Protein AF-A0A4P9Y1R1-F1 (afdb_monomer_lite)

Foldseek 3Di:
DPPVVVVVLVVVLVVCLVPQFLVVVVVVLVVLVVVLVVCPPPDPVVNLVSLVVLLVRLVSLCVVLPQDDDPPDDPSNVNSNVSSVVSNVVSVNDD

Sequence (95 aa):
AGVSETSALLELLGHYQNEKEFIVWAEVASQLGHVRSLWHGQNTEVESSLKRLQAKLFTPVVERLGWEVPESEDMLTCQLRSLAISRAGQAGVER

Organism: NCBI:txid1907219

pLDDT: mean 85.65, std 13.33, range [41.34, 96.94]

Radius of gyration: 13.94 Å; chains: 1; bounding box: 39×21×39 Å

Structure (mmCIF, N/CA/C/O backbone):
data_AF-A0A4P9Y1R1-F1
#
_entry.id   AF-A0A4P9Y1R1-F1
#
loop_
_atom_site.group_PDB
_atom_site.id
_atom_site.type_symbol
_atom_site.label_atom_id
_atom_site.label_alt_id
_atom_site.label_comp_id
_atom_site.label_asym_id
_atom_site.label_entity_id
_atom_site.label_seq_id
_atom_site.pdbx_PDB_ins_code
_atom_site.Cartn_x
_atom_site.Cartn_y
_atom_site.Cartn_z
_atom_site.occupancy
_atom_site.B_iso_or_equiv
_atom_site.auth_seq_id
_atom_site.auth_comp_id
_atom_site.auth_asym_id
_atom_site.auth_atom_id
_atom_site.pdbx_PDB_model_num
ATOM 1 N N . ALA A 1 1 ? -24.186 -4.811 11.084 1.00 41.34 1 ALA A N 1
ATOM 2 C CA . ALA A 1 1 ? -23.902 -4.522 9.663 1.00 41.34 1 ALA A CA 1
ATOM 3 C C . ALA A 1 1 ? -22.415 -4.265 9.347 1.00 41.34 1 ALA A C 1
ATOM 5 O O . ALA A 1 1 ? -22.055 -4.418 8.197 1.00 41.34 1 ALA A O 1
ATOM 6 N N . GLY A 1 2 ? -21.515 -3.968 10.301 1.00 45.50 2 GLY A N 1
ATOM 7 C CA . GLY A 1 2 ? -20.106 -3.641 9.974 1.00 45.50 2 GLY A CA 1
ATOM 8 C C . GLY A 1 2 ? -19.140 -4.817 9.735 1.00 45.50 2 GLY A C 1
ATOM 9 O O . GLY A 1 2 ? -18.126 -4.648 9.065 1.00 45.50 2 GLY A O 1
ATOM 10 N N . VAL A 1 3 ? -19.433 -6.015 10.253 1.00 50.47 3 VAL A N 1
ATOM 11 C CA . VAL A 1 3 ? -18.511 -7.162 10.146 1.00 50.47 3 VAL A CA 1
ATOM 12 C C . VAL A 1 3 ? -18.427 -7.675 8.707 1.00 50.47 3 VAL A C 1
ATOM 14 O O . VAL A 1 3 ? -17.326 -7.886 8.218 1.00 50.47 3 VAL A O 1
ATOM 17 N N . SER A 1 4 ? -19.550 -7.803 7.996 1.00 52.59 4 SER A N 1
ATOM 18 C CA . SER A 1 4 ? -19.576 -8.334 6.625 1.00 52.59 4 SER A CA 1
ATOM 19 C C . SER A 1 4 ? -18.864 -7.438 5.607 1.00 52.59 4 SER A C 1
ATOM 21 O O . SER A 1 4 ? -18.112 -7.955 4.790 1.00 52.59 4 SER A O 1
ATOM 23 N N . GLU A 1 5 ? -19.017 -6.112 5.682 1.00 55.22 5 GLU A N 1
ATOM 24 C CA . GLU A 1 5 ? -18.321 -5.187 4.768 1.00 55.22 5 GLU A CA 1
ATOM 25 C C . GLU A 1 5 ? -16.817 -5.106 5.058 1.00 55.22 5 GLU A C 1
ATOM 27 O O . GLU A 1 5 ? -16.000 -5.104 4.140 1.00 55.22 5 GLU A O 1
ATOM 32 N N . THR A 1 6 ? -16.433 -5.129 6.338 1.00 57.09 6 THR A N 1
ATOM 33 C CA . THR A 1 6 ? -15.016 -5.152 6.735 1.00 57.09 6 THR A CA 1
ATOM 34 C C . THR A 1 6 ? -14.352 -6.472 6.333 1.00 57.09 6 THR A C 1
ATOM 36 O O . THR A 1 6 ? -13.207 -6.476 5.888 1.00 57.09 6 THR A O 1
ATOM 39 N N . SER A 1 7 ? -15.084 -7.588 6.435 1.00 59.53 7 SER A N 1
ATOM 40 C CA . SER A 1 7 ? -14.629 -8.914 5.988 1.00 59.53 7 SER A CA 1
ATOM 41 C C . SER A 1 7 ? -14.454 -8.961 4.473 1.00 59.53 7 SER A C 1
ATOM 43 O O . SER A 1 7 ? -13.423 -9.425 4.004 1.00 59.53 7 SER A O 1
ATOM 45 N N . ALA A 1 8 ? -15.410 -8.412 3.718 1.00 57.69 8 ALA A N 1
ATOM 46 C CA . ALA A 1 8 ? -15.336 -8.330 2.263 1.00 57.69 8 ALA A CA 1
ATOM 47 C C . ALA A 1 8 ? -14.164 -7.454 1.797 1.00 57.69 8 ALA A C 1
ATOM 49 O O . ALA A 1 8 ? -13.473 -7.814 0.849 1.00 57.69 8 ALA A O 1
ATOM 50 N N . LEU A 1 9 ? -13.880 -6.343 2.488 1.00 63.53 9 LEU A N 1
ATOM 51 C CA . LEU A 1 9 ? -12.687 -5.539 2.223 1.00 63.53 9 LEU A CA 1
ATOM 52 C C . LEU A 1 9 ? -11.406 -6.336 2.522 1.00 63.53 9 LEU A C 1
ATOM 54 O O . LEU A 1 9 ? -10.491 -6.332 1.710 1.00 63.53 9 LEU A O 1
ATOM 58 N N . LEU A 1 10 ? -11.338 -7.055 3.647 1.00 64.44 10 LEU A N 1
ATOM 59 C CA . LEU A 1 10 ? -10.193 -7.909 3.998 1.00 64.44 10 LEU A CA 1
ATOM 60 C C . LEU A 1 10 ? -9.969 -9.066 3.007 1.00 64.44 10 LEU A C 1
ATOM 62 O O . LEU A 1 10 ? -8.818 -9.365 2.688 1.00 64.44 10 LEU A O 1
ATOM 66 N N . GLU A 1 11 ? -11.033 -9.683 2.493 1.00 66.50 11 GLU A N 1
ATOM 67 C CA . GLU A 1 11 ? -10.967 -10.703 1.436 1.00 66.50 11 GLU A CA 1
ATOM 68 C C . GLU A 1 11 ? -10.526 -10.108 0.096 1.00 66.50 11 GLU A C 1
ATOM 70 O O . GLU A 1 11 ? -9.617 -10.632 -0.550 1.00 66.50 11 GLU A O 1
ATOM 75 N N . LEU A 1 12 ? -11.100 -8.967 -0.290 1.00 65.38 12 LEU A N 1
ATOM 76 C CA . LEU A 1 12 ? -10.744 -8.248 -1.511 1.00 65.38 12 LEU A CA 1
ATOM 77 C C . LEU A 1 12 ? -9.264 -7.831 -1.506 1.00 65.38 12 LEU A C 1
ATOM 79 O O . LEU A 1 12 ? -8.552 -7.993 -2.494 1.00 65.38 12 LEU A O 1
ATOM 83 N N . LEU A 1 13 ? -8.768 -7.374 -0.358 1.00 66.38 13 LEU A N 1
ATOM 84 C CA . LEU A 1 13 ? -7.359 -7.059 -0.142 1.00 66.38 13 LEU A CA 1
ATOM 85 C C . LEU A 1 13 ? -6.441 -8.292 -0.238 1.00 66.38 13 LEU A C 1
ATOM 87 O O . LEU A 1 13 ? -5.288 -8.162 -0.647 1.00 66.38 13 LEU A O 1
ATOM 91 N N . GLY A 1 14 ? -6.942 -9.486 0.095 1.00 62.50 14 GLY A N 1
ATOM 92 C CA . GLY A 1 14 ? -6.246 -10.752 -0.147 1.00 62.50 14 GLY A CA 1
ATOM 93 C C . GLY A 1 14 ? -6.103 -11.075 -1.638 1.00 62.50 14 GLY A C 1
ATOM 94 O O . GLY A 1 14 ? -5.084 -11.625 -2.049 1.00 62.50 14 GLY A O 1
ATOM 95 N N . HIS A 1 15 ? -7.077 -10.680 -2.461 1.00 67.94 15 HIS A N 1
ATOM 96 C CA . HIS A 1 15 ? -7.037 -10.874 -3.915 1.00 67.94 15 HIS A CA 1
ATOM 97 C C . HIS A 1 15 ? -6.141 -9.858 -4.640 1.00 67.94 15 HIS A C 1
ATOM 99 O O . HIS A 1 15 ? -5.596 -10.173 -5.698 1.00 67.94 15 HIS A O 1
ATOM 105 N N . TYR A 1 16 ? -5.913 -8.677 -4.060 1.00 68.62 16 TYR A N 1
ATOM 106 C CA . TYR A 1 16 ? -5.068 -7.643 -4.668 1.00 68.62 16 TYR A CA 1
ATOM 107 C C . TYR A 1 16 ? -3.558 -7.882 -4.554 1.00 68.62 16 TYR A C 1
ATOM 109 O O . TYR A 1 16 ? -2.790 -7.114 -5.125 1.00 68.62 16 TYR A O 1
ATOM 117 N N . GLN A 1 17 ? -3.089 -8.953 -3.903 1.00 63.50 17 GLN A N 1
ATOM 118 C CA . GLN A 1 17 ? -1.644 -9.230 -3.824 1.00 63.50 17 GLN A CA 1
ATOM 119 C C . GLN A 1 17 ? -0.968 -9.376 -5.201 1.00 63.50 17 GLN A C 1
ATOM 121 O O . GLN A 1 17 ? 0.219 -9.086 -5.334 1.00 63.50 17 GLN A O 1
ATOM 126 N N . ASN A 1 18 ? -1.731 -9.764 -6.228 1.00 71.19 18 ASN A N 1
ATOM 127 C CA . ASN A 1 18 ? -1.253 -9.882 -7.608 1.00 71.19 18 ASN A CA 1
ATOM 128 C C . ASN A 1 18 ? -1.641 -8.693 -8.506 1.00 71.19 18 ASN A C 1
ATOM 130 O O . ASN A 1 18 ? -1.332 -8.714 -9.698 1.00 71.19 18 ASN A O 1
ATOM 134 N N . GLU A 1 19 ? -2.308 -7.672 -7.962 1.00 84.62 19 GLU A N 1
ATOM 135 C CA . GLU A 1 19 ? -2.750 -6.500 -8.717 1.00 84.62 19 GLU A CA 1
ATOM 136 C C . GLU A 1 19 ? -1.562 -5.626 -9.135 1.00 84.62 19 GLU A C 1
ATOM 138 O O . GLU A 1 19 ? -0.651 -5.328 -8.347 1.00 84.62 19 GLU A O 1
ATOM 143 N N . LYS A 1 20 ? -1.585 -5.197 -10.394 1.00 86.81 20 LYS A N 1
ATOM 144 C CA . LYS A 1 20 ? -0.541 -4.386 -11.024 1.00 86.81 20 LYS A CA 1
ATOM 145 C C . LYS A 1 20 ? -1.036 -2.999 -11.410 1.00 86.81 20 LYS A C 1
ATOM 147 O O . LYS A 1 20 ? -0.208 -2.108 -11.562 1.00 86.81 20 LYS A O 1
ATOM 152 N N . GLU A 1 21 ? -2.343 -2.804 -11.523 1.00 91.50 21 GLU A N 1
ATOM 153 C CA . GLU A 1 21 ? -2.922 -1.556 -11.990 1.00 91.50 21 GLU A CA 1
ATOM 154 C C . GLU A 1 21 ? -2.846 -0.469 -10.920 1.00 91.50 21 GLU A C 1
ATOM 156 O O . GLU A 1 21 ? -3.394 -0.582 -9.819 1.00 91.50 21 GLU A O 1
ATOM 161 N N . PHE A 1 22 ? -2.185 0.635 -11.272 1.00 94.00 22 PHE A N 1
ATOM 162 C CA . PHE A 1 22 ? -2.028 1.791 -10.393 1.00 94.00 22 PHE A CA 1
ATOM 163 C C . PHE A 1 22 ? -3.371 2.319 -9.873 1.00 94.00 22 PHE A C 1
ATOM 165 O O . PHE A 1 22 ? -3.485 2.644 -8.694 1.00 94.00 22 PHE A O 1
ATOM 172 N N . ILE A 1 23 ? -4.392 2.378 -10.732 1.00 93.44 23 ILE A N 1
ATOM 173 C CA . ILE A 1 23 ? -5.699 2.957 -10.393 1.00 93.44 23 ILE A CA 1
ATOM 174 C C . ILE A 1 23 ? -6.368 2.197 -9.244 1.00 93.44 23 ILE A C 1
ATOM 176 O O . ILE A 1 23 ? -6.924 2.815 -8.33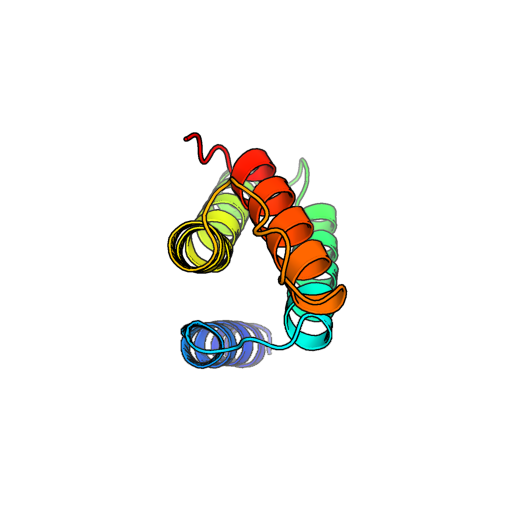6 1.00 93.44 23 ILE A O 1
ATOM 180 N N . VAL A 1 24 ? -6.255 0.868 -9.236 1.00 91.19 24 VAL A N 1
ATOM 181 C CA . VAL A 1 24 ? -6.814 0.029 -8.171 1.00 91.19 24 VAL A CA 1
ATOM 182 C C . VAL A 1 24 ? -6.104 0.311 -6.848 1.00 91.19 24 VAL A C 1
ATOM 184 O O . VAL A 1 24 ? -6.745 0.558 -5.826 1.00 91.19 24 VAL A O 1
ATOM 187 N N . TRP A 1 25 ? -4.772 0.359 -6.867 1.00 93.56 25 TRP A N 1
ATOM 188 C CA . TRP A 1 25 ? -3.976 0.665 -5.679 1.00 93.56 25 TRP A CA 1
ATOM 189 C C . TRP A 1 25 ? -4.173 2.094 -5.165 1.00 93.56 25 TRP A C 1
ATOM 191 O O . TRP A 1 25 ? -4.155 2.311 -3.950 1.00 93.56 25 TRP A O 1
ATOM 201 N N . ALA A 1 26 ? -4.388 3.063 -6.055 1.00 94.31 26 ALA A N 1
ATOM 202 C CA . ALA A 1 26 ? -4.709 4.439 -5.693 1.00 94.31 26 ALA A CA 1
ATOM 203 C C . ALA A 1 26 ? -6.048 4.521 -4.945 1.00 94.31 26 ALA A C 1
ATOM 205 O O . ALA A 1 26 ? -6.123 5.181 -3.905 1.00 94.31 26 ALA A O 1
ATOM 206 N N . GLU A 1 27 ? -7.066 3.794 -5.411 1.00 91.38 27 GLU A N 1
ATOM 207 C CA . GLU A 1 27 ? -8.365 3.720 -4.738 1.00 91.38 27 GLU A CA 1
ATOM 208 C C . GLU A 1 27 ? -8.247 3.042 -3.365 1.00 91.38 27 GLU A C 1
ATOM 210 O O . GLU A 1 27 ? -8.697 3.593 -2.359 1.00 91.38 27 GLU A O 1
ATOM 215 N N . VAL A 1 28 ? -7.539 1.909 -3.278 1.00 90.31 28 VAL A N 1
ATOM 216 C CA . VAL A 1 28 ? -7.263 1.228 -1.998 1.00 90.31 28 VAL A CA 1
ATOM 217 C C . VAL A 1 28 ? -6.559 2.165 -1.012 1.00 90.31 28 VAL A C 1
ATOM 219 O O . VAL A 1 28 ? -6.944 2.255 0.157 1.00 90.31 28 VAL A O 1
ATOM 222 N N . ALA A 1 29 ? -5.541 2.897 -1.471 1.00 92.75 29 ALA A N 1
ATOM 223 C CA . ALA A 1 29 ? -4.811 3.850 -0.644 1.00 92.75 29 ALA A CA 1
ATOM 224 C C . ALA A 1 29 ? -5.693 5.015 -0.166 1.00 92.75 29 ALA A C 1
ATOM 226 O O . ALA A 1 29 ? -5.534 5.477 0.968 1.00 92.75 29 ALA A O 1
ATOM 227 N N . SER A 1 30 ? -6.605 5.490 -1.019 1.00 92.50 30 SER A N 1
ATOM 228 C CA . SER A 1 30 ? -7.568 6.546 -0.700 1.00 92.50 30 SER A CA 1
ATOM 229 C C . SER A 1 30 ? -8.534 6.101 0.400 1.00 92.50 30 SER A C 1
ATOM 231 O O . SER A 1 30 ? -8.608 6.738 1.455 1.00 92.50 30 SER A O 1
ATOM 233 N N . GLN A 1 31 ? -9.188 4.950 0.215 1.00 89.88 31 GLN A N 1
ATOM 234 C CA . GLN A 1 31 ? -10.162 4.417 1.172 1.00 89.88 31 GLN A CA 1
ATOM 235 C C . GLN A 1 31 ? -9.519 4.072 2.518 1.00 89.88 31 GLN A C 1
ATOM 237 O O . GLN A 1 31 ? -10.045 4.428 3.575 1.00 89.88 31 GLN A O 1
ATOM 242 N N . LEU A 1 32 ? -8.333 3.454 2.508 1.00 90.06 32 LEU A N 1
ATOM 243 C CA . LEU A 1 32 ? -7.598 3.176 3.742 1.00 90.06 32 LEU A CA 1
ATOM 244 C C . LEU A 1 32 ? -7.208 4.467 4.474 1.00 90.06 32 LEU A C 1
ATOM 246 O O . LEU A 1 32 ? -7.311 4.537 5.699 1.00 90.06 32 LEU A O 1
ATOM 250 N N . GLY A 1 33 ? -6.791 5.500 3.737 1.00 91.31 33 GLY A N 1
ATOM 251 C CA . GLY A 1 33 ? -6.512 6.823 4.294 1.00 91.31 33 GLY A CA 1
ATOM 252 C C . GLY A 1 33 ? -7.742 7.448 4.957 1.00 91.31 33 GLY A C 1
ATOM 253 O O . GLY A 1 33 ? -7.640 7.948 6.078 1.00 91.31 33 GLY A O 1
ATOM 254 N N . HIS A 1 34 ? -8.907 7.353 4.309 1.00 90.69 34 HIS A N 1
ATOM 255 C CA . HIS A 1 34 ? -10.172 7.833 4.861 1.00 90.69 34 HIS A CA 1
ATOM 256 C C . HIS A 1 34 ? -10.517 7.119 6.173 1.00 90.69 34 HIS A C 1
ATOM 258 O O . HIS A 1 34 ? -10.704 7.778 7.194 1.00 90.69 34 HIS A O 1
ATOM 264 N N . VAL A 1 35 ? -10.501 5.781 6.194 1.00 89.12 35 VAL A N 1
ATOM 265 C CA . VAL A 1 35 ? -10.780 5.002 7.414 1.00 89.12 35 VAL A CA 1
ATOM 266 C C . VAL A 1 35 ? -9.804 5.363 8.533 1.00 89.12 35 VAL A C 1
ATOM 268 O O . VAL A 1 35 ? -10.228 5.618 9.656 1.00 89.12 35 VAL A O 1
ATOM 271 N N . ARG A 1 36 ? -8.500 5.459 8.243 1.00 89.44 36 ARG A N 1
ATOM 272 C CA . ARG A 1 36 ? -7.496 5.871 9.239 1.00 89.44 36 ARG A CA 1
ATOM 273 C C . ARG A 1 36 ? -7.777 7.253 9.824 1.00 89.44 36 ARG A C 1
ATOM 275 O O . ARG A 1 36 ? -7.557 7.444 11.016 1.00 89.44 36 ARG A O 1
ATOM 282 N N . SER A 1 37 ? -8.269 8.193 9.016 1.00 90.69 37 SER A N 1
ATOM 283 C CA . SER A 1 37 ? -8.596 9.544 9.486 1.00 90.69 37 SER A CA 1
ATOM 284 C C . SER A 1 37 ? -9.753 9.564 10.490 1.00 90.69 37 SER A C 1
ATOM 286 O O . SER A 1 37 ? -9.720 10.354 11.428 1.00 90.69 37 SER A O 1
ATOM 288 N N . LEU A 1 38 ? -10.728 8.658 10.346 1.00 91.06 38 LEU A N 1
ATOM 289 C CA . LEU A 1 38 ? -11.876 8.559 11.253 1.00 91.06 38 LEU A CA 1
ATOM 290 C C . LEU A 1 38 ? -11.478 8.066 12.648 1.00 91.06 38 LEU A C 1
ATOM 292 O O . LEU A 1 38 ? -12.070 8.488 13.635 1.00 91.06 38 LEU A O 1
ATOM 296 N N . TRP A 1 39 ? -10.476 7.189 12.726 1.00 89.06 39 TRP A N 1
ATOM 297 C CA . TRP A 1 39 ? -10.027 6.580 13.983 1.00 89.06 39 TRP A CA 1
ATOM 298 C C . TRP A 1 39 ? -8.886 7.335 14.671 1.00 89.06 39 TRP A C 1
ATOM 300 O O . TRP A 1 39 ? -8.530 6.993 15.798 1.00 89.06 39 TRP A O 1
ATOM 310 N N . HIS A 1 40 ? -8.324 8.353 14.021 1.00 87.88 40 HIS A N 1
ATOM 311 C CA . HIS A 1 40 ? -7.177 9.101 14.523 1.00 87.88 40 HIS A CA 1
ATOM 312 C C . HIS A 1 40 ? -7.481 9.812 15.853 1.00 87.88 40 HIS A C 1
ATOM 314 O O . HIS A 1 40 ? -8.387 10.642 15.938 1.00 87.88 40 HIS A O 1
ATOM 320 N N . GLY A 1 41 ? -6.702 9.506 16.891 1.00 86.88 41 GLY A N 1
ATOM 321 C CA . GLY A 1 41 ? -6.848 10.051 18.240 1.00 86.88 41 GLY A CA 1
ATOM 322 C C . GLY A 1 41 ? -8.010 9.457 19.042 1.00 86.88 41 GLY A C 1
ATOM 323 O O . GLY A 1 41 ? -8.239 9.891 20.169 1.00 86.88 41 GLY A O 1
ATOM 324 N N . GLN A 1 42 ? -8.746 8.487 18.488 1.00 87.12 42 GLN A N 1
ATOM 325 C CA . GLN A 1 42 ? -9.909 7.884 19.148 1.00 87.12 42 GLN A CA 1
ATOM 326 C C . GLN A 1 42 ? -9.581 6.543 19.799 1.00 87.12 42 GLN A C 1
ATOM 328 O O . GLN A 1 42 ? -10.057 6.253 20.895 1.00 87.12 42 GLN A O 1
ATOM 333 N N . ASN A 1 43 ? -8.796 5.702 19.119 1.00 90.56 43 ASN A N 1
ATOM 334 C CA . ASN A 1 43 ? -8.471 4.367 19.605 1.00 90.56 43 ASN A CA 1
ATOM 335 C C . ASN A 1 43 ? -7.109 3.907 19.070 1.00 90.56 43 ASN A C 1
ATOM 337 O O . ASN A 1 43 ? -6.966 3.515 17.911 1.00 90.56 43 ASN A O 1
ATOM 341 N N . THR A 1 44 ? -6.122 3.880 19.961 1.00 90.44 44 THR A N 1
ATOM 342 C CA . THR A 1 44 ? -4.735 3.523 19.642 1.00 90.44 44 THR A CA 1
ATOM 343 C C . THR A 1 44 ? -4.570 2.080 19.160 1.00 90.44 44 THR A C 1
ATOM 345 O O . THR A 1 44 ? -3.688 1.804 18.342 1.00 90.44 44 THR A O 1
ATOM 348 N N . GLU A 1 45 ? -5.41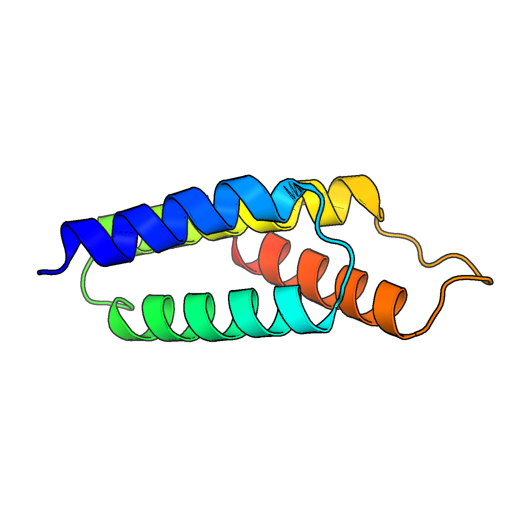5 1.149 19.612 1.00 90.81 45 GLU A N 1
ATOM 349 C CA . GLU A 1 45 ? -5.396 -0.250 19.174 1.00 90.81 45 GLU A CA 1
ATOM 350 C C . GLU A 1 45 ? -5.898 -0.389 17.730 1.00 90.81 45 GLU A C 1
ATOM 352 O O . GLU A 1 45 ? -5.272 -1.075 16.910 1.00 90.81 45 GLU A O 1
ATOM 357 N N . VAL A 1 46 ? -6.992 0.300 17.396 1.00 88.75 46 VAL A N 1
ATOM 358 C CA . VAL A 1 46 ? -7.555 0.324 16.038 1.00 88.75 46 VAL A CA 1
ATOM 359 C C . VAL A 1 46 ? -6.597 1.027 15.083 1.00 88.75 46 VAL A C 1
ATOM 361 O O . VAL A 1 46 ? -6.279 0.480 14.028 1.00 88.75 46 VAL A O 1
ATOM 364 N N . GLU A 1 47 ? -6.048 2.180 15.468 1.00 90.44 47 GLU A N 1
ATOM 365 C CA . GLU A 1 47 ? -5.035 2.890 14.681 1.00 90.44 47 GLU A CA 1
ATOM 366 C C . GLU A 1 47 ? -3.810 2.015 14.392 1.00 90.44 47 GLU A C 1
ATOM 368 O O . GLU A 1 47 ? -3.352 1.926 13.249 1.00 90.44 47 GLU A O 1
ATOM 373 N N . SER A 1 48 ? -3.309 1.309 15.410 1.00 91.00 48 SER A N 1
ATOM 374 C CA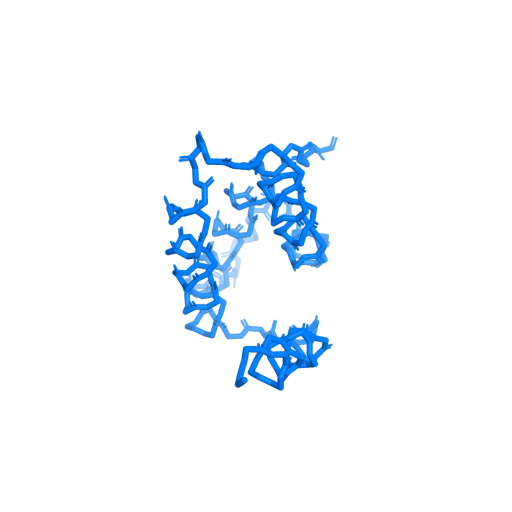 . SER A 1 48 ? -2.185 0.381 15.260 1.00 91.00 48 SER A CA 1
ATOM 375 C C . SER A 1 48 ? -2.526 -0.785 14.330 1.00 91.00 48 SER A C 1
ATOM 377 O O . SER A 1 48 ? -1.692 -1.208 13.529 1.00 91.00 48 SER A O 1
ATOM 379 N N . SER A 1 49 ? -3.754 -1.299 14.400 1.00 89.88 49 SER A N 1
ATOM 380 C CA . SER A 1 49 ? -4.228 -2.378 13.528 1.00 89.88 49 SER A CA 1
ATOM 381 C C . SER A 1 49 ? -4.361 -1.926 12.074 1.00 89.88 49 SER A C 1
ATOM 383 O O . SER A 1 49 ? -3.912 -2.636 11.176 1.00 89.88 49 SER A O 1
ATOM 385 N N . LEU A 1 50 ? -4.876 -0.718 11.832 1.00 91.00 50 LEU A N 1
ATOM 386 C CA . LEU A 1 50 ? -4.946 -0.121 10.496 1.00 91.00 50 LEU A CA 1
ATOM 387 C C . LEU A 1 50 ? -3.552 0.181 9.930 1.00 91.00 50 LEU A C 1
ATOM 389 O O . LEU A 1 50 ? -3.312 -0.020 8.741 1.00 91.00 50 LEU A O 1
ATOM 393 N N . LYS A 1 51 ? -2.605 0.604 10.777 1.00 92.69 51 LYS A N 1
ATOM 394 C CA . LYS A 1 51 ? -1.198 0.775 10.387 1.00 92.69 51 LYS A CA 1
ATOM 395 C C . LYS A 1 51 ? -0.565 -0.559 9.972 1.00 92.69 51 LYS A C 1
ATOM 397 O O . LYS A 1 51 ? 0.081 -0.620 8.928 1.00 92.69 51 LYS A O 1
ATOM 402 N N . ARG A 1 52 ? -0.792 -1.638 10.734 1.00 91.75 52 ARG A N 1
ATOM 403 C CA . ARG A 1 52 ? -0.338 -2.997 10.374 1.00 91.75 52 ARG A CA 1
ATOM 404 C C . ARG A 1 52 ? -0.964 -3.490 9.073 1.00 91.75 52 ARG A C 1
ATOM 406 O O . ARG A 1 52 ? -0.264 -4.080 8.255 1.00 91.75 52 ARG A O 1
ATOM 413 N N . LEU A 1 53 ? -2.256 -3.231 8.868 1.00 89.38 53 LEU A N 1
ATOM 414 C CA . LEU A 1 53 ? -2.926 -3.544 7.609 1.00 89.38 53 LEU A CA 1
ATOM 415 C C . LEU A 1 53 ? -2.261 -2.800 6.446 1.00 89.38 53 LEU A C 1
ATOM 417 O O . LEU A 1 53 ? -1.921 -3.431 5.455 1.00 89.38 53 LEU A O 1
ATOM 421 N N . GLN A 1 54 ? -1.988 -1.499 6.590 1.00 92.31 54 GLN A N 1
ATOM 422 C CA . GLN A 1 54 ? -1.285 -0.728 5.562 1.00 92.31 54 GLN A CA 1
ATOM 423 C C . GLN A 1 54 ? 0.074 -1.341 5.200 1.00 92.31 54 GLN A C 1
ATOM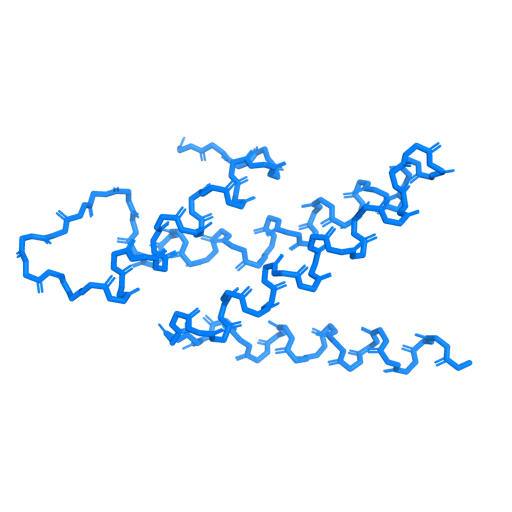 425 O O . GLN A 1 54 ? 0.356 -1.521 4.019 1.00 92.31 54 GLN A O 1
ATOM 430 N N . ALA A 1 55 ? 0.891 -1.710 6.191 1.00 92.69 55 ALA A N 1
ATOM 431 C CA . ALA A 1 55 ? 2.161 -2.393 5.935 1.00 92.69 55 ALA A CA 1
ATOM 432 C C . ALA A 1 55 ? 1.946 -3.701 5.155 1.00 92.69 55 ALA A C 1
ATOM 434 O O . ALA A 1 55 ? 2.539 -3.900 4.099 1.00 92.69 55 ALA A O 1
ATOM 435 N N . LYS A 1 56 ? 1.019 -4.553 5.614 1.00 90.56 56 LYS A N 1
ATOM 436 C CA . LYS A 1 56 ? 0.714 -5.844 4.975 1.00 90.56 56 LYS A CA 1
ATOM 437 C C . LYS A 1 56 ? 0.296 -5.711 3.504 1.00 90.56 56 LYS A C 1
ATOM 439 O O . LYS A 1 56 ? 0.535 -6.632 2.729 1.00 90.56 56 LYS A O 1
ATOM 444 N N . LEU A 1 57 ? -0.331 -4.599 3.127 1.00 89.94 57 LEU A N 1
ATOM 445 C CA . LEU A 1 57 ? -0.790 -4.353 1.760 1.00 89.94 57 LEU A CA 1
ATOM 446 C C . LEU A 1 57 ? 0.308 -3.832 0.841 1.00 89.94 57 LEU A C 1
ATOM 448 O O . LEU A 1 57 ? 0.443 -4.318 -0.27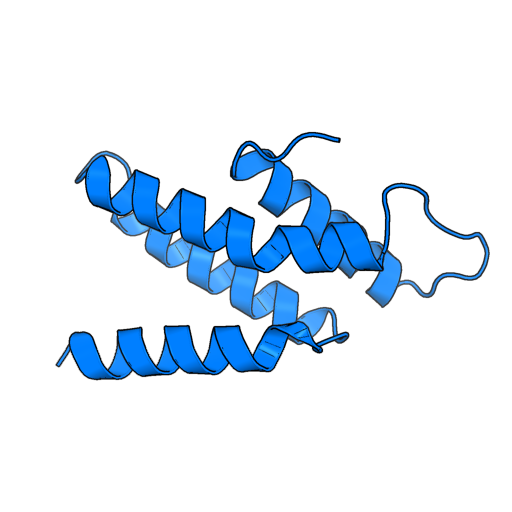6 1.00 89.94 57 LEU A O 1
ATOM 452 N N . PHE A 1 58 ? 1.072 -2.836 1.292 1.00 92.75 58 PHE A N 1
ATOM 453 C CA . PHE A 1 58 ? 1.996 -2.121 0.413 1.00 92.75 58 PHE A CA 1
ATOM 454 C C . PHE A 1 58 ? 3.411 -2.705 0.411 1.00 92.75 58 PHE A C 1
ATOM 456 O O . PHE A 1 58 ? 4.105 -2.544 -0.590 1.00 92.75 58 PHE A O 1
ATOM 463 N N . THR A 1 59 ? 3.831 -3.433 1.454 1.00 92.56 59 THR A N 1
ATOM 464 C CA . THR A 1 59 ? 5.151 -4.089 1.479 1.00 92.56 59 THR A CA 1
ATOM 465 C C . THR A 1 59 ? 5.359 -5.042 0.296 1.00 92.56 59 THR A C 1
ATOM 467 O O . THR A 1 59 ? 6.352 -4.857 -0.402 1.00 92.56 59 THR A O 1
ATOM 470 N N . PRO A 1 60 ? 4.433 -5.964 -0.043 1.00 91.69 60 PRO A N 1
ATOM 471 C CA . PRO A 1 60 ? 4.619 -6.849 -1.199 1.00 91.69 60 PRO A CA 1
ATOM 472 C C . PRO A 1 60 ? 4.738 -6.098 -2.534 1.00 91.69 60 PRO A C 1
ATOM 474 O O . PRO A 1 60 ? 5.420 -6.548 -3.452 1.00 91.69 60 PRO A O 1
ATOM 477 N N . VAL A 1 61 ? 4.092 -4.932 -2.657 1.00 93.44 61 VAL A N 1
ATOM 478 C CA . VAL A 1 61 ? 4.187 -4.089 -3.859 1.00 93.44 61 VAL A CA 1
ATOM 479 C C . VAL A 1 61 ? 5.564 -3.428 -3.948 1.00 93.44 61 VAL A C 1
ATOM 481 O O . VAL A 1 61 ? 6.157 -3.406 -5.026 1.00 93.44 61 VAL A O 1
ATOM 484 N N . VAL A 1 62 ? 6.094 -2.939 -2.820 1.00 94.44 62 VAL A N 1
ATOM 485 C CA . VAL A 1 62 ? 7.465 -2.407 -2.730 1.00 94.44 62 VAL A CA 1
ATOM 486 C C . VAL A 1 62 ? 8.493 -3.501 -3.001 1.00 94.44 62 VAL A C 1
ATOM 488 O O . VAL A 1 62 ? 9.426 -3.263 -3.754 1.00 94.44 62 VAL A O 1
ATOM 491 N N . GLU A 1 63 ? 8.321 -4.705 -2.457 1.00 92.94 63 GLU A N 1
ATOM 492 C CA . GLU A 1 63 ? 9.218 -5.841 -2.712 1.00 92.94 63 GLU A CA 1
ATOM 493 C C . GLU A 1 63 ? 9.204 -6.257 -4.188 1.00 92.94 63 GLU A C 1
ATOM 495 O O . GLU A 1 63 ? 10.253 -6.540 -4.764 1.00 92.94 63 GLU A O 1
ATOM 500 N N . ARG A 1 64 ? 8.026 -6.242 -4.827 1.00 91.94 64 ARG A N 1
ATOM 501 C CA . ARG A 1 64 ? 7.865 -6.586 -6.245 1.00 91.94 64 ARG A CA 1
ATOM 502 C C . ARG A 1 64 ? 8.504 -5.568 -7.184 1.00 91.94 64 ARG A C 1
ATOM 504 O O . ARG A 1 64 ? 9.080 -5.958 -8.195 1.00 91.94 64 ARG A O 1
ATOM 511 N N . LEU A 1 65 ? 8.323 -4.278 -6.912 1.00 93.75 65 LEU A N 1
ATOM 512 C CA . LEU A 1 65 ? 8.817 -3.210 -7.785 1.00 93.75 65 LEU A CA 1
ATOM 513 C C . LEU A 1 65 ? 10.268 -2.845 -7.453 1.00 93.75 65 LEU A C 1
ATOM 515 O O . LEU A 1 65 ? 11.060 -2.556 -8.349 1.00 93.75 65 LEU A O 1
ATOM 519 N N . GLY A 1 66 ? 10.636 -2.889 -6.177 1.00 93.12 66 GLY A N 1
ATOM 520 C CA . GLY A 1 66 ? 11.893 -2.389 -5.635 1.00 93.12 66 GLY A CA 1
ATOM 521 C C . GLY A 1 66 ? 11.864 -0.881 -5.363 1.00 93.12 66 GLY A C 1
ATOM 522 O O . GLY A 1 66 ? 10.837 -0.209 -5.477 1.00 93.12 66 GLY A O 1
ATOM 523 N N . TRP A 1 67 ? 13.031 -0.327 -5.044 1.00 91.88 67 TRP A N 1
ATOM 524 C CA . TRP A 1 67 ? 13.206 1.106 -4.767 1.00 91.88 67 TRP A CA 1
ATOM 525 C C . TRP A 1 67 ? 13.699 1.905 -5.976 1.00 91.88 67 TRP A C 1
ATOM 527 O O . TRP A 1 67 ? 13.370 3.079 -6.109 1.00 91.88 67 TRP A O 1
ATOM 537 N N . GLU A 1 68 ? 14.454 1.263 -6.864 1.00 91.94 68 GLU A N 1
ATOM 538 C CA . GLU A 1 68 ? 15.081 1.906 -8.020 1.00 91.94 68 GLU A CA 1
ATOM 539 C C . GLU A 1 68 ? 14.152 1.869 -9.236 1.00 91.94 68 GLU A C 1
ATOM 541 O O . GLU A 1 68 ? 13.618 0.810 -9.565 1.00 91.94 68 GLU A O 1
ATOM 546 N N . VAL A 1 69 ? 13.986 3.005 -9.915 1.00 90.06 69 VAL A N 1
ATOM 547 C CA . VAL A 1 69 ? 13.155 3.126 -11.123 1.00 90.06 69 VAL A CA 1
ATOM 548 C C . VAL A 1 69 ? 13.957 2.670 -12.353 1.00 90.06 69 VAL A C 1
ATOM 550 O O . VAL A 1 69 ? 14.980 3.285 -12.660 1.00 90.06 69 VAL A O 1
ATOM 553 N N . PRO A 1 70 ? 13.526 1.625 -13.082 1.00 92.62 70 PRO A N 1
ATOM 554 C CA . PRO A 1 70 ? 14.148 1.232 -14.344 1.00 92.62 70 PRO A CA 1
ATOM 555 C C . PRO A 1 70 ? 13.938 2.282 -15.446 1.00 92.62 70 PRO A C 1
ATOM 557 O O . PRO A 1 70 ? 12.856 2.850 -15.564 1.00 92.62 70 PRO A O 1
ATOM 560 N N . GLU A 1 71 ? 14.918 2.465 -16.337 1.00 89.44 71 GLU A N 1
ATOM 561 C CA . GLU A 1 71 ? 14.819 3.423 -17.461 1.00 89.44 71 GLU A CA 1
ATOM 562 C C . GLU A 1 71 ? 13.669 3.127 -18.443 1.00 89.44 71 GLU A C 1
ATOM 564 O O . GLU A 1 71 ? 13.213 4.017 -19.155 1.00 89.44 71 GLU A O 1
ATOM 569 N N . SER A 1 72 ? 13.203 1.876 -18.491 1.00 92.69 72 SER A N 1
ATOM 570 C CA . SER A 1 72 ? 12.121 1.417 -19.374 1.00 92.69 72 SER A CA 1
ATOM 571 C C . SER A 1 72 ? 10.766 1.281 -18.671 1.00 92.69 72 SER A C 1
ATOM 573 O O . SER A 1 72 ? 9.818 0.781 -19.277 1.00 92.69 72 SER A O 1
ATOM 575 N N . GLU A 1 73 ? 10.662 1.689 -17.403 1.00 93.06 73 GLU A N 1
ATOM 576 C CA . GLU A 1 73 ? 9.425 1.569 -16.631 1.00 93.06 73 GLU A CA 1
ATOM 577 C C . GLU A 1 73 ? 8.359 2.548 -17.135 1.00 93.06 73 GLU A C 1
ATOM 579 O O . GLU A 1 73 ? 8.617 3.732 -17.367 1.00 93.06 73 GLU A O 1
ATOM 584 N N . ASP A 1 74 ? 7.136 2.051 -17.314 1.00 95.00 74 ASP A N 1
ATOM 585 C CA . ASP A 1 74 ? 6.020 2.887 -17.727 1.00 95.00 74 ASP A CA 1
ATOM 586 C C . ASP A 1 74 ? 5.565 3.821 -16.591 1.00 95.00 74 ASP A C 1
ATOM 588 O O . ASP A 1 74 ? 5.764 3.570 -15.399 1.00 95.00 74 ASP A O 1
ATOM 592 N N . MET A 1 75 ? 4.904 4.916 -16.969 1.00 94.50 75 MET A N 1
ATOM 593 C CA . MET A 1 75 ? 4.483 5.960 -16.033 1.00 94.50 75 MET A CA 1
ATOM 594 C C . MET A 1 75 ? 3.587 5.439 -14.897 1.00 94.50 75 MET A C 1
ATOM 596 O O . MET A 1 75 ? 3.722 5.907 -13.766 1.00 94.50 75 MET A O 1
ATOM 600 N N . LEU A 1 76 ? 2.665 4.509 -15.169 1.00 95.69 76 LEU A N 1
ATOM 601 C CA . LEU A 1 76 ? 1.731 4.017 -14.151 1.00 95.69 76 LEU A CA 1
ATOM 602 C C . LEU A 1 76 ? 2.444 3.100 -13.159 1.00 95.69 76 LEU A C 1
ATOM 604 O O . LEU A 1 76 ? 2.195 3.197 -11.957 1.00 95.69 76 LEU A O 1
ATOM 608 N N . THR A 1 77 ? 3.391 2.288 -13.624 1.00 95.62 77 THR A N 1
ATOM 609 C CA . THR A 1 77 ? 4.246 1.493 -12.738 1.00 95.62 77 THR A CA 1
ATOM 610 C C . THR A 1 77 ? 5.130 2.387 -11.857 1.00 95.62 77 THR A C 1
ATOM 612 O O . THR A 1 77 ? 5.188 2.169 -10.643 1.00 95.62 77 THR A O 1
ATOM 615 N N . CYS A 1 78 ? 5.711 3.462 -12.403 1.00 95.56 78 CYS A N 1
ATOM 616 C CA . CYS A 1 78 ? 6.444 4.471 -11.621 1.00 95.56 78 CYS A CA 1
ATOM 617 C C . CYS A 1 78 ? 5.569 5.119 -10.527 1.00 95.56 78 CYS A C 1
ATOM 619 O O . CYS A 1 78 ? 6.002 5.322 -9.383 1.00 95.56 78 CYS A O 1
ATOM 621 N N . GLN A 1 79 ? 4.316 5.448 -10.857 1.00 96.62 79 GLN A N 1
ATOM 622 C CA . GLN A 1 79 ? 3.357 6.006 -9.898 1.00 96.62 79 GLN A CA 1
ATOM 623 C C . GLN A 1 79 ? 2.965 4.988 -8.824 1.00 96.62 79 GLN A C 1
ATOM 625 O O . GLN A 1 79 ? 2.919 5.336 -7.642 1.00 96.62 79 GLN A O 1
ATOM 630 N N . LEU A 1 80 ? 2.747 3.726 -9.205 1.00 96.62 80 LEU A N 1
ATOM 631 C CA . LEU A 1 80 ? 2.463 2.644 -8.268 1.00 96.62 80 LEU A CA 1
ATOM 632 C C . LEU A 1 80 ? 3.618 2.430 -7.288 1.00 96.62 80 LEU A C 1
ATOM 634 O O . LEU A 1 80 ? 3.380 2.334 -6.085 1.00 96.62 80 LEU A O 1
ATOM 638 N N . ARG A 1 81 ? 4.861 2.420 -7.775 1.00 96.44 81 ARG A N 1
ATOM 639 C CA . ARG A 1 81 ? 6.068 2.340 -6.941 1.00 96.44 81 ARG A CA 1
ATOM 640 C C . ARG A 1 81 ? 6.103 3.468 -5.914 1.00 96.44 81 ARG A C 1
ATOM 642 O O . ARG A 1 81 ? 6.243 3.219 -4.718 1.00 96.44 81 ARG A O 1
ATOM 649 N N . SER A 1 82 ? 5.911 4.701 -6.376 1.00 96.38 82 SER A N 1
ATOM 650 C CA . SER A 1 82 ? 5.937 5.896 -5.525 1.00 96.38 82 SER A CA 1
ATOM 651 C C . SER A 1 82 ? 4.844 5.854 -4.452 1.00 96.38 82 SER A C 1
ATOM 653 O O . SER A 1 82 ? 5.098 6.137 -3.278 1.00 96.38 82 SER A O 1
ATOM 655 N N . LEU A 1 83 ? 3.631 5.444 -4.837 1.00 96.94 83 LEU A N 1
ATOM 656 C CA . LEU A 1 83 ? 2.516 5.243 -3.920 1.00 96.94 83 LEU A CA 1
ATOM 657 C C . LEU A 1 83 ? 2.849 4.171 -2.876 1.00 96.94 83 LEU A C 1
ATOM 659 O O . LEU A 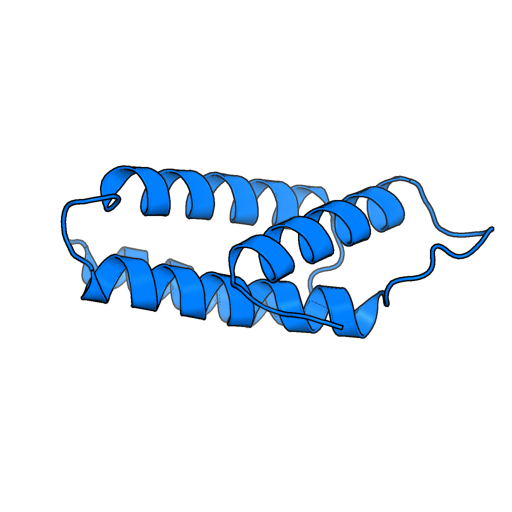1 83 ? 2.701 4.421 -1.680 1.00 96.94 83 LEU A O 1
ATOM 663 N N . ALA A 1 84 ? 3.319 3.003 -3.312 1.00 95.81 84 ALA A N 1
ATOM 664 C CA . ALA A 1 84 ? 3.615 1.879 -2.435 1.00 95.81 84 ALA A CA 1
ATOM 665 C C . ALA A 1 84 ? 4.699 2.226 -1.409 1.00 95.81 84 ALA A C 1
ATOM 667 O O . ALA A 1 84 ? 4.488 2.012 -0.216 1.00 95.81 84 ALA A O 1
ATOM 668 N N . ILE A 1 85 ? 5.798 2.849 -1.842 1.00 96.25 85 ILE A N 1
ATOM 669 C CA . ILE A 1 85 ? 6.878 3.306 -0.956 1.00 96.25 85 ILE A CA 1
ATOM 670 C C . ILE A 1 85 ? 6.349 4.316 0.069 1.00 96.25 85 ILE A C 1
ATOM 672 O O . ILE A 1 85 ? 6.590 4.169 1.267 1.00 96.25 85 ILE A O 1
ATOM 676 N N . SER A 1 86 ? 5.574 5.314 -0.371 1.00 96.44 86 SER A N 1
ATOM 677 C CA . SER A 1 86 ? 5.001 6.325 0.527 1.00 96.44 86 SER A CA 1
ATOM 678 C C . SER A 1 86 ? 4.095 5.701 1.594 1.00 96.44 86 SER A C 1
ATOM 680 O O . SER A 1 86 ? 4.201 6.015 2.784 1.00 96.44 86 SER A O 1
ATOM 682 N N . ARG A 1 87 ? 3.216 4.774 1.194 1.00 95.38 87 ARG A N 1
ATOM 683 C CA . ARG A 1 87 ? 2.296 4.101 2.119 1.00 95.38 87 ARG A CA 1
ATOM 684 C C . ARG A 1 87 ? 3.021 3.124 3.042 1.00 95.38 87 ARG A C 1
ATOM 686 O O . ARG A 1 87 ? 2.706 3.091 4.231 1.00 95.38 87 ARG A O 1
ATOM 693 N N . ALA A 1 88 ? 4.007 2.382 2.553 1.00 94.44 88 ALA A N 1
ATOM 694 C CA . ALA A 1 88 ? 4.826 1.507 3.385 1.00 94.44 88 ALA A CA 1
ATOM 695 C C . ALA A 1 88 ? 5.606 2.319 4.442 1.00 94.44 88 ALA A C 1
ATOM 697 O O . ALA A 1 88 ? 5.525 2.015 5.634 1.00 94.44 88 ALA A O 1
ATOM 698 N N . GLY A 1 89 ? 6.224 3.439 4.049 1.00 94.25 89 GLY A N 1
ATOM 699 C CA . GLY A 1 89 ? 6.932 4.340 4.966 1.00 94.25 89 GLY A CA 1
ATOM 700 C C . GLY A 1 89 ? 6.026 4.952 6.043 1.00 94.25 89 GLY A C 1
ATOM 701 O O . GLY A 1 89 ? 6.360 4.935 7.225 1.00 94.25 89 GLY A O 1
ATOM 702 N N . GLN A 1 90 ? 4.811 5.391 5.690 1.00 92.94 90 GLN A N 1
ATOM 703 C CA . GLN A 1 90 ? 3.797 5.835 6.669 1.00 92.94 90 GLN A CA 1
ATOM 704 C C . GLN A 1 90 ? 3.391 4.734 7.667 1.00 92.94 90 GLN A C 1
ATOM 706 O O . GLN A 1 90 ? 2.877 5.023 8.754 1.00 92.94 90 GLN A O 1
ATOM 711 N N . ALA A 1 91 ? 3.573 3.466 7.293 1.00 91.62 91 ALA A N 1
ATOM 712 C CA . ALA A 1 91 ? 3.341 2.316 8.153 1.00 91.62 91 ALA A CA 1
ATOM 713 C C . ALA A 1 91 ? 4.588 1.894 8.956 1.00 91.62 91 ALA A C 1
ATOM 715 O O . ALA A 1 91 ? 4.484 0.998 9.790 1.00 91.62 91 ALA A O 1
ATOM 716 N N . GLY A 1 92 ? 5.718 2.591 8.798 1.00 90.62 92 GLY A N 1
ATOM 717 C CA . GLY A 1 92 ? 6.981 2.297 9.478 1.00 90.62 92 GLY A CA 1
ATOM 718 C C . GLY A 1 92 ? 7.778 1.160 8.840 1.00 90.62 92 GLY A C 1
ATOM 719 O O . GLY A 1 92 ? 8.584 0.544 9.524 1.00 90.62 92 GLY A O 1
ATOM 720 N N . VAL A 1 93 ? 7.519 0.846 7.569 1.00 87.62 93 VAL A N 1
ATOM 721 C CA . VAL A 1 93 ? 8.332 -0.097 6.795 1.00 87.62 93 VAL A CA 1
ATOM 722 C C . VAL A 1 93 ? 9.530 0.662 6.239 1.00 87.62 93 VAL A C 1
ATOM 724 O O . VAL A 1 93 ? 9.364 1.667 5.545 1.00 87.62 93 VAL A O 1
ATOM 727 N N . GLU A 1 94 ? 10.722 0.175 6.556 1.00 81.94 94 GLU A N 1
ATOM 728 C CA . GLU A 1 94 ? 12.001 0.728 6.115 1.00 81.94 94 GLU A CA 1
ATOM 729 C C . GLU A 1 94 ? 12.662 -0.213 5.093 1.00 81.94 94 GLU A C 1
ATOM 731 O O . GLU A 1 94 ? 12.194 -1.335 4.886 1.00 81.94 94 GLU A O 1
ATOM 736 N N . ARG A 1 95 ? 13.696 0.284 4.407 1.00 70.81 95 ARG A N 1
ATOM 737 C CA . ARG A 1 95 ? 14.458 -0.460 3.391 1.00 70.81 95 ARG A CA 1
ATOM 738 C C . ARG A 1 95 ? 15.316 -1.562 4.007 1.00 70.81 95 ARG A C 1
ATOM 740 O O . ARG A 1 95 ? 15.893 -1.316 5.087 1.00 70.81 95 ARG A O 1
#

Secondary structure (DSSP, 8-state):
-HHHHHHHHHHHHHHGGG---HHHHHHHHHHHHHHHHHHTTT-HHHHHHHHHHHHHHHHHHHHHH-SSPPTT--HHHHHHHHHHHHHHHHTT---

InterPro domains:
  IPR024571 ERAP1-like C-terminal domain [PF11838] (1-94)